Protein AF-A0A2S4VW27-F1 (afdb_monomer_lite)

Organism: NCBI:txid27350

Sequence (148 aa):
MKVAQSPEKYFDPNQFLIADSAYTNDQYVVPAYKGKDLLDDWNVDFNYHLAQSQVRIEHAIGILKGRFSSLRKMRSQIRGPKEMKAVVKWIITCIILHNLLADLKDQWNELYEDEIPEPPPDIIDESEIAGYDLRALLRPITLAHFED

InterPro domains:
  IPR027806 Harbinger transposase-derived nuclease domain [PF13359] (9-99)

Secondary structure (DSSP, 8-state):
-HHHH-GGGT--TT--EEE-TTSPPBTTEEEPP-GGGGGSHHHHHHHHHHHHHHHHHHHHHHHHHHH-GGGGGGGGG--SHHHHHHHHHHHHHHHHHHHHHHHTT-GGGGSS---PPPPPPP---GGG-TT--HHHHHHHHHHTT---

Radius of gyration: 19.92 Å; chains: 1; bounding box: 42×42×56 Å

Foldseek 3Di:
DVCVVCVVVVDDPPAADEADPVDDDDPRYHYQDDDPRVVDVVSVVVNVVVVVVVVVVVVVVVLLCVVPVVLVPLVVQPPDPVSVVVNVVVSVVSVVVVVVVVVVVDCSVVVDDPPPPPDPDPPPPPVVVVPDDPCVVCCCVPPVPDDD

Structure (mmCIF, N/CA/C/O backbone):
data_AF-A0A2S4VW27-F1
#
_entry.id   AF-A0A2S4VW27-F1
#
loop_
_atom_site.group_PDB
_atom_site.id
_atom_site.type_symbol
_atom_site.label_atom_id
_atom_site.label_alt_id
_atom_site.label_comp_id
_atom_site.label_asym_id
_atom_site.label_entity_id
_atom_site.label_seq_id
_atom_site.pdbx_PDB_ins_code
_atom_site.Cartn_x
_atom_site.Cartn_y
_atom_site.Cartn_z
_atom_site.occupancy
_atom_site.B_iso_or_equiv
_atom_site.auth_seq_id
_atom_site.auth_comp_id
_atom_site.auth_asym_id
_atom_site.auth_atom_id
_atom_site.pdbx_PDB_model_num
ATOM 1 N N . MET A 1 1 ? 13.271 -10.815 7.765 1.00 62.06 1 MET A N 1
ATOM 2 C CA . MET A 1 1 ? 11.796 -10.865 7.907 1.00 62.06 1 MET A CA 1
ATOM 3 C C . MET A 1 1 ? 11.351 -12.299 7.642 1.00 62.06 1 MET A C 1
ATOM 5 O O . MET A 1 1 ? 11.870 -12.875 6.699 1.00 62.06 1 MET A O 1
ATOM 9 N N . LYS A 1 2 ? 10.469 -12.902 8.460 1.00 75.69 2 LYS A N 1
ATOM 10 C CA . LYS A 1 2 ? 10.118 -14.340 8.339 1.00 75.69 2 LYS A CA 1
ATOM 11 C C . LYS A 1 2 ? 9.547 -14.716 6.964 1.00 75.69 2 LYS A C 1
ATOM 13 O O . LYS A 1 2 ? 9.830 -15.797 6.474 1.00 75.69 2 LYS A O 1
ATOM 18 N N . VAL A 1 3 ? 8.826 -13.789 6.334 1.00 83.88 3 VAL A N 1
ATOM 19 C CA . VAL A 1 3 ? 8.278 -13.946 4.978 1.00 83.88 3 VAL A CA 1
ATOM 20 C C . VAL A 1 3 ? 9.378 -14.200 3.942 1.00 83.88 3 VAL A C 1
ATOM 22 O O . VAL A 1 3 ? 9.247 -15.109 3.145 1.00 83.88 3 VAL A O 1
ATOM 25 N N . ALA A 1 4 ? 10.507 -13.490 4.012 1.00 82.75 4 ALA A N 1
ATOM 26 C CA . ALA A 1 4 ? 11.631 -13.691 3.091 1.00 82.75 4 ALA A CA 1
ATOM 27 C C . ALA A 1 4 ? 12.450 -14.969 3.372 1.00 82.75 4 ALA A C 1
ATOM 29 O O . ALA A 1 4 ? 13.285 -15.349 2.566 1.00 82.75 4 ALA A O 1
ATOM 30 N N . GLN A 1 5 ? 12.264 -15.605 4.536 1.00 86.81 5 GLN A N 1
ATOM 31 C CA . GLN A 1 5 ? 12.994 -16.819 4.930 1.00 86.81 5 GLN A CA 1
ATOM 32 C C . GLN A 1 5 ? 12.221 -18.105 4.620 1.00 86.81 5 GLN A C 1
ATOM 34 O O . GLN A 1 5 ? 12.820 -19.174 4.550 1.00 86.81 5 GLN A O 1
ATOM 39 N N . SER A 1 6 ? 10.893 -18.021 4.523 1.00 90.19 6 SER A N 1
ATOM 40 C CA . SER A 1 6 ? 10.006 -19.161 4.255 1.00 90.19 6 SER A CA 1
ATOM 41 C C . SER A 1 6 ? 8.756 -18.698 3.491 1.00 90.19 6 SER A C 1
ATOM 43 O O . SER A 1 6 ? 7.647 -18.798 4.031 1.00 90.19 6 SER A O 1
ATOM 45 N N . PRO A 1 7 ? 8.911 -18.091 2.301 1.00 89.12 7 PRO A N 1
ATOM 46 C CA . PRO A 1 7 ? 7.801 -17.509 1.544 1.00 89.12 7 PRO A CA 1
ATOM 47 C C . PRO A 1 7 ? 6.707 -18.525 1.184 1.00 89.12 7 PRO A C 1
ATOM 49 O O . PRO A 1 7 ? 5.531 -18.179 1.205 1.00 89.12 7 PRO A O 1
ATOM 52 N N . GLU A 1 8 ? 7.052 -19.798 1.004 1.00 90.56 8 GLU A N 1
ATOM 53 C CA . GLU A 1 8 ? 6.121 -20.900 0.723 1.00 90.56 8 GLU A CA 1
ATOM 54 C C . GLU A 1 8 ? 5.048 -21.119 1.808 1.00 90.56 8 GLU A C 1
ATOM 56 O O . GLU A 1 8 ? 4.052 -21.797 1.580 1.00 90.56 8 GLU A O 1
ATOM 61 N N . LYS A 1 9 ? 5.240 -20.556 3.008 1.00 93.44 9 LYS A N 1
ATOM 62 C CA . LYS A 1 9 ? 4.248 -20.592 4.098 1.00 93.44 9 LYS A CA 1
ATOM 63 C C . LYS A 1 9 ? 3.265 -19.423 4.067 1.00 93.44 9 LYS A C 1
ATOM 65 O O . LYS A 1 9 ? 2.335 -19.407 4.871 1.00 93.44 9 LYS A O 1
ATOM 70 N N . TYR A 1 10 ? 3.527 -18.420 3.234 1.00 91.00 10 TYR A N 1
ATOM 71 C CA . TYR A 1 10 ? 2.818 -17.140 3.223 1.00 91.00 10 TYR A CA 1
ATOM 72 C C . TYR A 1 10 ? 2.202 -16.792 1.867 1.00 91.00 10 TYR A C 1
ATOM 74 O O . TYR A 1 10 ? 1.341 -15.918 1.838 1.00 91.00 10 TYR A O 1
ATOM 82 N N . PHE A 1 11 ? 2.627 -17.450 0.787 1.00 92.62 11 PHE A N 1
ATOM 83 C CA . PHE A 1 11 ? 2.099 -17.262 -0.560 1.00 92.62 11 PHE A CA 1
ATOM 84 C C . PHE A 1 11 ? 1.478 -18.563 -1.069 1.00 92.62 11 PHE A C 1
ATOM 86 O O . PHE A 1 11 ? 2.119 -19.615 -1.042 1.00 92.62 11 PHE A O 1
ATOM 93 N N . ASP A 1 12 ? 0.242 -18.476 -1.553 1.00 93.69 12 ASP A N 1
ATOM 94 C CA . ASP A 1 12 ? -0.381 -19.539 -2.342 1.00 93.69 12 ASP A CA 1
ATOM 95 C C . ASP A 1 12 ? 0.225 -19.580 -3.761 1.00 93.69 12 ASP A C 1
ATOM 97 O O . ASP A 1 12 ? 0.891 -18.625 -4.183 1.00 93.69 12 ASP A O 1
ATOM 101 N N . PRO A 1 13 ? -0.014 -20.651 -4.548 1.00 91.81 13 PRO A N 1
ATOM 102 C CA . PRO A 1 13 ? 0.415 -20.694 -5.941 1.00 91.81 13 PRO A CA 1
ATOM 103 C C . PRO A 1 13 ? -0.024 -19.444 -6.719 1.00 91.81 13 PRO A C 1
ATOM 105 O O . PRO A 1 13 ? -1.182 -19.033 -6.647 1.00 91.81 13 PRO A O 1
ATOM 108 N N . ASN A 1 14 ? 0.907 -18.868 -7.485 1.00 89.19 14 ASN A N 1
ATOM 109 C CA . ASN A 1 14 ? 0.743 -17.638 -8.274 1.00 89.19 14 ASN A CA 1
ATOM 110 C C . ASN A 1 14 ? 0.526 -16.346 -7.463 1.00 89.19 14 ASN A C 1
ATOM 112 O O . ASN A 1 14 ? 0.123 -15.335 -8.040 1.00 89.19 14 ASN A O 1
ATOM 116 N N . GLN A 1 15 ? 0.804 -16.339 -6.156 1.00 94.00 15 GLN A N 1
ATOM 117 C CA . GLN A 1 15 ? 0.864 -15.100 -5.381 1.00 94.00 15 GLN A CA 1
ATOM 118 C C . GLN A 1 15 ? 2.293 -14.557 -5.310 1.00 94.00 15 GLN A C 1
ATOM 120 O O . GLN A 1 15 ? 3.248 -15.285 -5.048 1.00 94.00 15 GLN A O 1
ATOM 125 N N . PHE A 1 16 ? 2.419 -13.247 -5.496 1.00 93.62 16 PHE A N 1
ATOM 126 C CA . PHE A 1 16 ? 3.677 -12.515 -5.428 1.00 93.62 16 PHE A CA 1
ATOM 127 C C . PHE A 1 16 ? 3.431 -11.094 -4.912 1.00 93.62 16 PHE A C 1
ATOM 129 O O . PHE A 1 16 ? 2.308 -10.585 -4.926 1.00 93.62 16 PHE A O 1
ATOM 136 N N . LEU A 1 17 ? 4.492 -10.451 -4.438 1.00 93.19 17 LEU A N 1
ATOM 137 C CA . LEU A 1 17 ? 4.501 -9.039 -4.083 1.00 93.19 17 LEU A CA 1
ATOM 138 C C . LEU A 1 17 ? 5.005 -8.220 -5.257 1.00 93.19 17 LEU A C 1
ATOM 140 O O . LEU A 1 17 ? 5.998 -8.581 -5.878 1.00 93.19 17 LEU A O 1
ATOM 144 N N . ILE A 1 18 ? 4.376 -7.076 -5.494 1.00 93.69 18 ILE A N 1
ATOM 145 C CA . ILE A 1 18 ? 4.954 -6.041 -6.344 1.00 93.69 18 ILE A CA 1
ATOM 146 C C . ILE A 1 18 ? 5.748 -5.097 -5.445 1.00 93.69 18 ILE A C 1
ATOM 148 O O . ILE A 1 18 ? 5.258 -4.684 -4.389 1.00 93.69 18 ILE A O 1
ATOM 152 N N . ALA A 1 19 ? 6.989 -4.810 -5.821 1.00 90.31 19 ALA A N 1
ATOM 153 C CA . ALA A 1 19 ? 7.935 -4.108 -4.966 1.00 90.31 19 ALA A CA 1
ATOM 154 C C . ALA A 1 19 ? 8.667 -2.978 -5.693 1.00 90.31 19 ALA A C 1
ATOM 156 O O . ALA A 1 19 ? 8.650 -2.859 -6.915 1.00 90.31 19 ALA A O 1
ATOM 157 N N . ASP A 1 20 ? 9.342 -2.147 -4.905 1.00 88.88 20 ASP A N 1
ATOM 158 C CA . ASP A 1 20 ? 10.242 -1.130 -5.434 1.00 88.88 20 ASP A CA 1
ATOM 159 C C . ASP A 1 20 ? 11.431 -1.765 -6.178 1.00 88.88 20 ASP A C 1
ATOM 161 O O . ASP A 1 20 ? 11.859 -2.882 -5.873 1.00 88.88 20 ASP A O 1
ATOM 165 N N . SER A 1 21 ? 12.010 -1.016 -7.112 1.00 88.06 21 SER A N 1
ATOM 166 C CA . SER A 1 21 ? 13.220 -1.386 -7.851 1.00 88.06 21 SER A CA 1
ATOM 167 C C . SER A 1 21 ? 14.441 -1.707 -6.963 1.00 88.06 21 SER A C 1
ATOM 169 O O . SER A 1 21 ? 15.411 -2.318 -7.427 1.00 88.06 21 SER A O 1
ATOM 171 N N . ALA A 1 22 ? 14.438 -1.286 -5.693 1.00 87.31 22 ALA A N 1
ATOM 172 C CA . ALA A 1 22 ? 15.466 -1.610 -4.705 1.00 87.31 22 ALA A CA 1
ATOM 173 C C . ALA A 1 22 ? 15.434 -3.079 -4.239 1.00 87.31 22 ALA A C 1
ATOM 175 O O . ALA A 1 22 ? 16.426 -3.560 -3.685 1.00 87.31 22 ALA A O 1
ATOM 176 N N . TYR A 1 23 ? 14.324 -3.790 -4.448 1.00 88.50 23 TYR A N 1
ATOM 177 C CA . TYR A 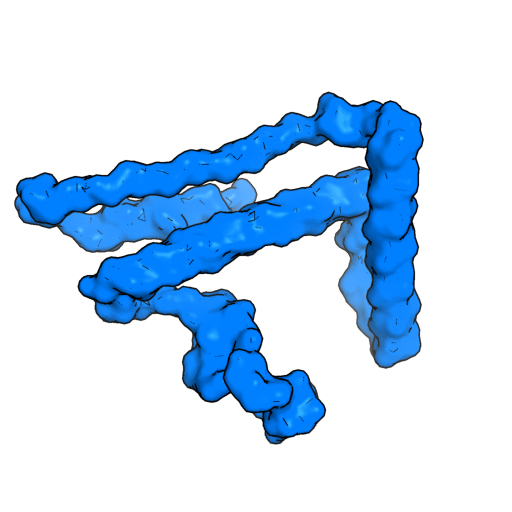1 23 ? 14.188 -5.196 -4.072 1.00 88.50 23 TYR A CA 1
ATOM 178 C C . TYR A 1 23 ? 14.695 -6.129 -5.176 1.00 88.50 23 TYR A C 1
ATOM 180 O O . TYR A 1 23 ? 14.652 -5.818 -6.365 1.00 88.50 23 TYR A O 1
ATOM 188 N N . THR A 1 24 ? 15.191 -7.296 -4.769 1.00 87.88 24 THR A N 1
ATOM 189 C CA . THR A 1 24 ? 15.634 -8.340 -5.698 1.00 87.88 24 THR A CA 1
ATOM 190 C C . THR A 1 24 ? 14.428 -9.071 -6.282 1.00 87.88 24 THR A C 1
ATOM 192 O O . THR A 1 24 ? 13.509 -9.420 -5.543 1.00 87.88 24 THR A O 1
ATOM 195 N N . ASN A 1 25 ? 14.464 -9.330 -7.589 1.00 90.56 25 ASN A N 1
ATOM 196 C CA . ASN A 1 25 ? 13.476 -10.159 -8.274 1.00 90.56 25 ASN A CA 1
ATOM 197 C C . ASN A 1 25 ? 13.603 -11.634 -7.849 1.00 90.56 25 ASN A C 1
ATOM 199 O O . ASN A 1 25 ? 14.713 -12.171 -7.829 1.00 90.56 25 ASN A O 1
ATOM 203 N N . ASP A 1 26 ? 12.481 -12.268 -7.517 1.00 89.56 26 ASP A N 1
ATOM 204 C CA . ASP A 1 26 ? 12.362 -13.697 -7.203 1.00 89.56 26 ASP A CA 1
ATOM 205 C C . ASP A 1 26 ? 10.914 -14.166 -7.461 1.00 89.56 26 ASP A C 1
ATOM 207 O O . ASP A 1 26 ? 10.013 -13.363 -7.683 1.00 89.56 26 ASP A O 1
ATOM 211 N N . GLN A 1 27 ? 10.653 -15.469 -7.368 1.00 90.44 27 GLN A N 1
ATOM 212 C CA . GLN A 1 27 ? 9.347 -16.097 -7.605 1.00 90.44 27 GLN A CA 1
ATOM 213 C C . GLN A 1 27 ? 8.180 -15.492 -6.788 1.00 90.44 27 GLN A C 1
ATOM 215 O O . GLN A 1 27 ? 7.025 -15.655 -7.169 1.00 90.44 27 GLN A O 1
ATOM 220 N N . TYR A 1 28 ? 8.469 -14.807 -5.674 1.00 92.88 28 TYR A N 1
ATOM 221 C CA . TYR A 1 28 ? 7.473 -14.172 -4.800 1.00 92.88 28 TYR A CA 1
ATOM 222 C C . TYR A 1 28 ? 7.545 -12.640 -4.794 1.00 92.88 28 TYR A C 1
ATOM 224 O O . TYR A 1 28 ? 6.775 -12.010 -4.068 1.00 92.88 28 TYR A O 1
ATOM 232 N N . VAL A 1 29 ? 8.474 -12.023 -5.534 1.00 93.62 29 VAL A N 1
ATOM 233 C CA . VAL A 1 29 ? 8.675 -10.566 -5.546 1.00 93.62 29 VAL A CA 1
ATOM 234 C C . VAL A 1 29 ? 9.010 -10.093 -6.955 1.00 93.62 29 VAL A C 1
ATOM 236 O O . VAL A 1 29 ? 10.077 -10.398 -7.476 1.00 93.62 29 VAL A O 1
ATOM 239 N N . VAL A 1 30 ? 8.129 -9.274 -7.521 1.00 94.12 30 VAL A N 1
ATOM 240 C CA . VAL A 1 30 ? 8.287 -8.609 -8.816 1.00 94.12 30 VAL A CA 1
ATOM 241 C C . VAL A 1 30 ? 8.605 -7.129 -8.566 1.00 94.12 30 VAL A C 1
ATOM 243 O O . VAL A 1 30 ? 7.706 -6.365 -8.200 1.00 94.12 30 VAL A O 1
ATOM 246 N N . PRO A 1 31 ? 9.874 -6.701 -8.674 1.00 93.25 31 PRO A N 1
ATOM 247 C CA . PRO A 1 31 ? 10.249 -5.306 -8.484 1.00 93.25 31 PRO A CA 1
ATOM 248 C C . PRO A 1 31 ? 9.959 -4.469 -9.737 1.00 93.25 31 PRO A C 1
ATOM 250 O O . PRO A 1 31 ? 9.869 -5.003 -10.841 1.00 93.25 31 PRO A O 1
ATOM 253 N N . ALA A 1 32 ? 9.896 -3.147 -9.577 1.00 93.19 32 ALA A N 1
ATOM 254 C CA . ALA A 1 32 ? 9.941 -2.217 -10.706 1.00 93.19 32 ALA A CA 1
ATOM 255 C C . ALA A 1 32 ? 11.207 -2.438 -11.561 1.00 93.19 32 ALA A C 1
ATOM 257 O O . ALA A 1 32 ? 12.317 -2.584 -11.029 1.00 93.19 32 ALA A O 1
ATOM 258 N N . TYR A 1 33 ? 11.044 -2.415 -12.884 1.00 90.25 33 TYR A N 1
ATOM 259 C CA . TYR A 1 33 ? 12.135 -2.591 -13.843 1.00 90.25 33 TYR A CA 1
ATOM 260 C C . TYR A 1 33 ? 13.062 -1.372 -13.870 1.00 90.25 33 TYR A C 1
ATOM 262 O O . TYR A 1 33 ? 12.633 -0.240 -13.638 1.00 90.25 33 TYR A O 1
ATOM 270 N N . LYS A 1 34 ? 14.351 -1.585 -14.158 1.00 88.56 34 LYS A N 1
ATOM 271 C CA . LYS A 1 34 ? 15.356 -0.513 -14.233 1.00 88.56 34 LYS A CA 1
ATOM 272 C C . LYS A 1 34 ? 16.486 -0.853 -15.200 1.00 88.56 34 LYS A C 1
ATOM 274 O O . LYS A 1 34 ? 16.752 -2.011 -15.502 1.00 88.56 34 LYS A O 1
ATOM 279 N N . GLY A 1 35 ? 17.234 0.161 -15.627 1.00 89.62 35 GLY A N 1
ATOM 280 C CA . GLY A 1 35 ? 18.421 -0.037 -16.458 1.00 89.62 35 GLY A CA 1
ATOM 281 C C . GLY A 1 35 ? 18.071 -0.589 -17.839 1.00 89.62 35 GLY A C 1
ATOM 282 O O . GLY A 1 35 ? 17.237 -0.018 -18.531 1.00 89.62 35 GLY A O 1
ATOM 283 N N . LYS A 1 36 ? 18.730 -1.680 -18.250 1.00 86.56 36 LYS A N 1
ATOM 284 C CA . LYS A 1 36 ? 18.548 -2.269 -19.589 1.00 86.56 36 LYS A CA 1
ATOM 285 C C . LYS A 1 36 ? 17.166 -2.894 -19.793 1.00 86.56 36 LYS A C 1
ATOM 287 O O . LYS A 1 36 ? 16.754 -3.034 -20.935 1.00 86.56 36 LYS A O 1
ATOM 292 N N . ASP A 1 37 ? 16.462 -3.226 -18.713 1.00 83.50 37 ASP A N 1
ATOM 293 C CA . ASP A 1 37 ? 15.125 -3.823 -18.789 1.00 83.50 37 ASP A CA 1
ATOM 294 C C . ASP A 1 37 ? 14.074 -2.820 -19.293 1.00 83.50 37 ASP A C 1
ATOM 296 O O . ASP A 1 37 ? 13.034 -3.224 -19.791 1.00 83.50 37 ASP A O 1
ATOM 300 N N . LEU A 1 38 ? 14.363 -1.515 -19.231 1.00 85.62 38 LEU A N 1
ATOM 301 C CA . LEU A 1 38 ? 13.497 -0.453 -19.762 1.00 85.62 38 LEU A CA 1
ATOM 302 C C . LEU A 1 38 ? 13.570 -0.309 -21.292 1.00 85.62 38 LEU A C 1
ATOM 304 O O . LEU A 1 38 ? 12.962 0.601 -21.838 1.00 85.62 38 LEU A O 1
ATOM 308 N N . LEU A 1 39 ? 14.343 -1.161 -21.975 1.00 83.44 39 LEU A N 1
ATOM 309 C CA . LEU A 1 39 ? 14.344 -1.251 -23.440 1.00 83.44 39 LEU A CA 1
ATOM 310 C C . LEU A 1 39 ? 13.159 -2.067 -23.980 1.00 83.44 39 LEU A C 1
ATOM 312 O O . LEU A 1 39 ? 12.978 -2.130 -25.189 1.00 83.44 39 LEU A O 1
ATOM 316 N N . ASP A 1 40 ? 12.413 -2.737 -23.101 1.00 87.00 40 ASP A N 1
ATOM 317 C CA . ASP A 1 40 ? 11.194 -3.467 -23.436 1.00 87.00 40 ASP A CA 1
ATOM 318 C C . ASP A 1 40 ? 9.977 -2.616 -23.055 1.00 87.00 40 ASP A C 1
ATOM 320 O O . ASP A 1 40 ? 9.804 -2.261 -21.883 1.00 87.00 40 ASP A O 1
ATOM 324 N N . ASP A 1 41 ? 9.129 -2.314 -24.035 1.00 85.81 41 ASP A N 1
ATOM 325 C CA . ASP A 1 41 ? 7.930 -1.492 -23.860 1.00 85.81 41 ASP A CA 1
ATOM 326 C C . ASP A 1 41 ? 6.975 -2.065 -22.806 1.00 85.81 41 ASP A C 1
ATOM 328 O O . ASP A 1 41 ? 6.353 -1.311 -22.055 1.00 85.81 41 ASP A O 1
ATOM 332 N N . TRP A 1 42 ? 6.908 -3.395 -22.665 1.00 91.75 42 TRP A N 1
ATOM 333 C CA . TRP A 1 42 ? 6.070 -4.036 -21.646 1.00 91.75 42 TRP A CA 1
ATOM 334 C C . TRP A 1 42 ? 6.534 -3.712 -20.225 1.00 91.75 42 TRP A C 1
ATOM 336 O O . TRP A 1 42 ? 5.715 -3.573 -19.315 1.00 91.75 42 TRP A O 1
ATOM 346 N N . ASN A 1 43 ? 7.843 -3.558 -20.022 1.00 87.62 43 ASN A N 1
ATOM 347 C CA . ASN A 1 43 ? 8.404 -3.207 -18.720 1.00 87.62 43 ASN A CA 1
ATOM 348 C C . ASN A 1 43 ? 8.158 -1.730 -18.387 1.00 87.62 43 ASN A C 1
ATOM 350 O O . ASN A 1 43 ? 7.975 -1.381 -17.216 1.00 87.62 43 ASN A O 1
ATOM 354 N N . VAL A 1 44 ? 8.130 -0.869 -19.409 1.00 84.75 44 VAL A N 1
ATOM 355 C CA . VAL A 1 44 ? 7.763 0.546 -19.266 1.00 84.75 44 VAL A CA 1
ATOM 356 C C . VAL A 1 44 ? 6.285 0.675 -18.897 1.00 84.75 44 VAL A C 1
ATOM 358 O O . VAL A 1 44 ? 5.971 1.343 -17.911 1.00 84.75 44 VAL A O 1
ATOM 361 N N . ASP A 1 45 ? 5.396 -0.021 -19.610 1.00 89.25 45 ASP A N 1
ATOM 362 C CA . ASP A 1 45 ? 3.953 -0.038 -19.332 1.00 89.25 45 ASP A CA 1
ATOM 363 C C . ASP A 1 45 ? 3.641 -0.598 -17.932 1.00 89.25 45 ASP A C 1
ATOM 365 O O . ASP A 1 45 ? 2.885 -0.008 -17.152 1.00 89.25 45 ASP A O 1
ATOM 369 N N . PHE A 1 46 ? 4.323 -1.681 -17.540 1.00 90.56 46 PHE A N 1
ATOM 370 C CA . PHE A 1 46 ? 4.231 -2.221 -16.184 1.00 90.56 46 PHE A CA 1
ATOM 371 C C . PHE A 1 46 ? 4.624 -1.185 -15.121 1.00 90.56 46 PHE A C 1
ATOM 373 O O . PHE A 1 46 ? 3.881 -0.963 -14.159 1.00 90.56 46 PHE A O 1
ATOM 380 N N . ASN A 1 47 ? 5.782 -0.537 -15.285 1.00 90.56 47 ASN A N 1
ATOM 381 C CA . ASN A 1 47 ? 6.257 0.474 -14.342 1.00 90.56 47 ASN A CA 1
ATOM 382 C C . ASN A 1 47 ? 5.312 1.680 -14.272 1.00 90.56 47 ASN A C 1
ATOM 384 O O . ASN A 1 47 ? 5.096 2.218 -13.185 1.00 90.56 47 ASN A O 1
ATOM 388 N N . TYR A 1 48 ? 4.723 2.079 -15.400 1.00 86.12 48 TYR A N 1
ATOM 389 C CA . TYR A 1 48 ? 3.735 3.150 -15.452 1.00 86.12 48 TYR A CA 1
ATOM 390 C C . TYR A 1 48 ? 2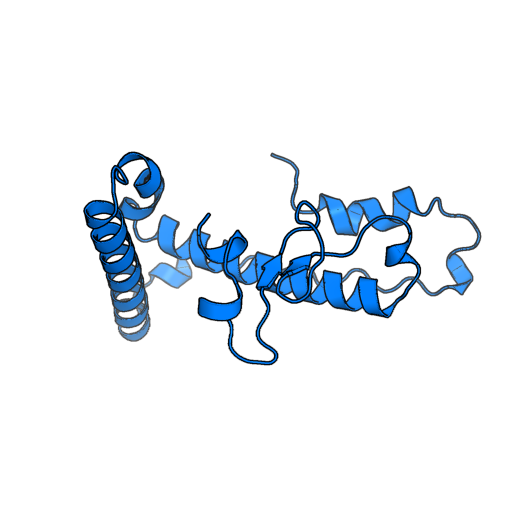.501 2.823 -14.593 1.00 86.12 48 TYR A C 1
ATOM 392 O O . TYR A 1 48 ? 2.103 3.613 -13.730 1.00 86.12 48 TYR A O 1
ATOM 400 N N . HIS A 1 49 ? 1.937 1.623 -14.743 1.00 88.25 49 HIS A N 1
ATOM 401 C CA . HIS A 1 49 ? 0.808 1.178 -13.924 1.00 88.25 49 HIS A CA 1
ATOM 402 C C . HIS A 1 49 ? 1.161 1.002 -12.440 1.00 88.25 49 HIS A C 1
ATOM 404 O O . HIS A 1 49 ? 0.335 1.293 -11.561 1.00 88.25 49 HIS A O 1
ATOM 410 N N . LEU A 1 50 ? 2.386 0.562 -12.145 1.00 87.94 50 LEU A N 1
ATOM 411 C CA . LEU A 1 50 ? 2.891 0.476 -10.779 1.00 87.94 50 LEU A CA 1
ATOM 412 C C . LEU A 1 50 ? 2.988 1.866 -10.132 1.00 87.94 50 LEU A C 1
ATOM 414 O O . LEU A 1 50 ? 2.464 2.053 -9.033 1.00 87.94 50 LEU A O 1
ATOM 418 N N . ALA A 1 51 ? 3.569 2.846 -10.827 1.00 85.62 51 ALA A N 1
ATOM 419 C CA . ALA A 1 51 ? 3.675 4.223 -10.347 1.00 85.62 51 ALA A CA 1
ATOM 420 C C . ALA A 1 51 ? 2.289 4.847 -10.108 1.00 85.62 51 ALA A C 1
ATOM 422 O O . ALA A 1 51 ? 2.018 5.364 -9.025 1.00 85.62 51 ALA A O 1
ATOM 423 N N . GLN A 1 52 ? 1.357 4.696 -11.056 1.00 83.81 52 GLN A N 1
ATOM 424 C CA . GLN A 1 52 ? -0.035 5.144 -10.898 1.00 83.81 52 GLN A CA 1
ATOM 425 C C . GLN A 1 52 ? -0.714 4.536 -9.659 1.00 83.81 52 GLN A C 1
ATOM 427 O O . GLN A 1 52 ? -1.449 5.212 -8.935 1.00 83.81 52 GLN A O 1
ATOM 432 N N . SER A 1 53 ? -0.460 3.255 -9.386 1.00 85.38 53 SER A N 1
ATOM 433 C CA . SER A 1 53 ? -0.987 2.585 -8.193 1.00 85.38 53 SER A CA 1
ATOM 434 C C . SER A 1 53 ? -0.371 3.140 -6.906 1.00 85.38 53 SER A C 1
ATOM 436 O O . SER A 1 53 ? -1.091 3.347 -5.928 1.00 85.38 53 SER A O 1
ATOM 438 N N . GLN A 1 54 ? 0.937 3.413 -6.903 1.00 86.25 54 GLN A N 1
ATOM 439 C CA . GLN A 1 54 ? 1.638 4.007 -5.763 1.00 86.25 54 GLN A CA 1
ATOM 440 C C . GLN A 1 54 ? 1.104 5.402 -5.434 1.00 86.25 54 GLN A C 1
ATOM 442 O O . GLN A 1 54 ? 0.744 5.628 -4.281 1.00 86.25 54 GLN A O 1
ATOM 447 N N . VAL A 1 55 ? 0.930 6.274 -6.433 1.00 84.69 55 VAL A N 1
ATOM 448 C CA . VAL A 1 55 ? 0.366 7.625 -6.245 1.00 84.69 55 VAL A CA 1
ATOM 449 C C . VAL A 1 55 ? -0.995 7.557 -5.548 1.00 84.69 55 VAL A C 1
ATOM 451 O O . VAL A 1 55 ? -1.225 8.232 -4.548 1.00 84.69 55 VAL A O 1
ATOM 454 N N . ARG A 1 56 ? -1.890 6.666 -5.996 1.00 84.25 56 ARG A N 1
ATOM 455 C CA . ARG A 1 56 ? -3.212 6.485 -5.365 1.00 84.25 56 ARG A CA 1
ATOM 456 C C . ARG A 1 56 ? -3.113 5.999 -3.918 1.00 84.25 56 ARG A C 1
ATOM 458 O O . ARG A 1 56 ? -3.873 6.457 -3.063 1.00 84.25 56 ARG A O 1
ATOM 465 N N . ILE A 1 57 ? -2.200 5.068 -3.635 1.00 84.50 57 ILE A N 1
ATOM 466 C CA . ILE A 1 57 ? -1.973 4.546 -2.280 1.00 84.50 57 ILE A CA 1
ATOM 467 C C . ILE A 1 57 ? -1.433 5.651 -1.366 1.00 84.50 57 ILE A C 1
ATOM 469 O O . ILE A 1 57 ? -1.924 5.820 -0.246 1.00 84.50 57 ILE A O 1
ATOM 473 N N . GLU A 1 58 ? -0.438 6.402 -1.826 1.00 86.50 58 GLU A N 1
ATOM 474 C CA . GLU A 1 58 ? 0.175 7.491 -1.069 1.00 86.50 58 GLU A CA 1
ATOM 475 C C . GLU A 1 58 ? -0.815 8.618 -0.809 1.00 86.50 58 GLU A C 1
ATOM 477 O O . GLU A 1 58 ? -0.935 9.057 0.339 1.00 86.50 58 GLU A O 1
ATOM 482 N N . HIS A 1 59 ? -1.602 8.990 -1.819 1.00 82.75 59 HIS A N 1
ATOM 483 C CA . HIS A 1 59 ? -2.664 9.978 -1.688 1.00 82.75 59 HIS A CA 1
ATOM 484 C C . HIS A 1 59 ? -3.706 9.546 -0.644 1.00 82.75 59 HIS A C 1
ATOM 486 O O . HIS A 1 59 ? -3.980 10.284 0.306 1.00 82.75 59 HIS A O 1
ATOM 492 N N . ALA A 1 60 ? -4.202 8.305 -0.716 1.00 85.81 60 ALA A N 1
ATOM 493 C CA . ALA A 1 60 ? -5.146 7.771 0.268 1.00 85.81 60 ALA A CA 1
ATOM 494 C C . ALA A 1 60 ? -4.570 7.772 1.700 1.00 85.81 60 ALA A C 1
ATOM 496 O O . ALA A 1 60 ? -5.254 8.130 2.666 1.00 85.81 60 ALA A O 1
ATOM 497 N N . ILE A 1 61 ? -3.291 7.411 1.857 1.00 86.25 61 ILE A N 1
ATOM 498 C CA . ILE A 1 61 ? -2.589 7.476 3.146 1.00 86.25 61 ILE A CA 1
ATOM 499 C C . ILE A 1 61 ? -2.438 8.931 3.620 1.00 86.25 61 ILE A C 1
ATOM 501 O O . ILE A 1 61 ? -2.565 9.193 4.823 1.00 86.25 61 ILE A O 1
ATOM 505 N N . GLY A 1 62 ? -2.162 9.862 2.706 1.00 86.88 62 GLY A N 1
ATOM 506 C CA . GLY A 1 62 ? -2.069 11.299 2.948 1.00 86.88 62 GLY A CA 1
ATOM 507 C C . GLY A 1 62 ? -3.371 11.860 3.507 1.00 86.88 62 GLY A C 1
ATOM 508 O O . GLY A 1 62 ? -3.366 12.400 4.617 1.00 86.88 62 GLY A O 1
ATOM 509 N N . ILE A 1 63 ? -4.492 11.612 2.823 1.00 86.44 63 ILE A N 1
ATOM 510 C CA . ILE A 1 63 ? -5.843 11.990 3.267 1.00 86.44 63 ILE A CA 1
ATOM 511 C C . ILE A 1 63 ? -6.118 11.435 4.667 1.00 86.44 63 ILE A C 1
ATOM 513 O O . ILE A 1 63 ? -6.524 12.170 5.574 1.00 86.44 63 ILE A O 1
ATOM 517 N N . LEU A 1 64 ? -5.854 10.143 4.887 1.00 89.19 64 LEU A N 1
ATOM 518 C CA . LEU A 1 64 ? -6.146 9.502 6.167 1.00 89.19 64 LEU A CA 1
ATOM 519 C C . LEU A 1 64 ? -5.307 10.095 7.315 1.00 89.19 64 LEU A C 1
ATOM 521 O O . LEU A 1 64 ? -5.831 10.320 8.408 1.00 89.19 64 LEU A O 1
ATOM 525 N N . LYS A 1 65 ? -4.022 10.399 7.079 1.00 88.31 65 LYS A N 1
ATOM 526 C CA . LYS A 1 65 ? -3.135 11.074 8.050 1.00 88.31 65 LYS A CA 1
ATOM 527 C C . LYS A 1 65 ? -3.448 12.560 8.231 1.00 88.31 65 LYS A C 1
ATOM 529 O O . LYS A 1 65 ? -3.133 13.112 9.289 1.00 88.31 65 LYS A O 1
ATOM 534 N N . GLY A 1 66 ? -3.989 13.220 7.208 1.00 87.75 66 GLY A N 1
ATOM 535 C CA . GLY A 1 66 ? -4.522 14.579 7.281 1.00 87.75 66 GLY A CA 1
ATOM 536 C C . GLY A 1 66 ? -5.712 14.631 8.229 1.00 87.75 66 GLY A C 1
ATOM 537 O O . GLY A 1 66 ? -5.725 15.429 9.164 1.00 87.75 66 GLY A O 1
ATOM 538 N N . ARG A 1 67 ? -6.638 13.687 8.050 1.00 90.00 67 ARG A N 1
ATOM 539 C CA . ARG A 1 67 ? -7.868 13.567 8.836 1.00 90.00 67 ARG A CA 1
ATOM 540 C C . ARG A 1 67 ? -7.625 13.137 10.269 1.00 90.00 67 ARG A C 1
ATOM 542 O O . ARG A 1 67 ? -8.137 13.737 11.211 1.00 90.00 67 ARG A O 1
ATOM 549 N N . PHE A 1 68 ? -6.808 12.107 10.451 1.00 91.06 68 PHE A N 1
ATOM 550 C CA . PHE A 1 68 ? -6.515 11.541 11.758 1.00 91.06 68 PHE A CA 1
ATOM 551 C C . PHE A 1 68 ? -5.052 11.778 12.109 1.00 91.06 68 PHE A C 1
ATOM 553 O O . PHE A 1 68 ? -4.179 10.941 11.872 1.00 91.06 68 PHE A O 1
ATOM 560 N N . SER A 1 69 ? -4.790 12.914 12.763 1.00 87.88 69 SER A N 1
ATOM 561 C CA . SER A 1 69 ? -3.451 13.284 13.252 1.00 87.88 69 SER A CA 1
ATOM 562 C C . SER A 1 69 ? -2.797 12.205 14.132 1.00 87.88 69 SER A C 1
ATOM 564 O O . SER A 1 69 ? -1.568 12.129 14.204 1.00 87.88 69 SER A O 1
ATOM 566 N N . SER A 1 70 ? -3.595 11.322 14.749 1.00 89.38 70 SER A N 1
ATOM 567 C CA . SER A 1 70 ? -3.122 10.150 15.500 1.00 89.38 70 SER A CA 1
ATOM 568 C C . SER A 1 70 ? -2.251 9.197 14.663 1.00 89.38 70 SER A C 1
ATOM 570 O O . SER A 1 70 ? -1.391 8.514 15.218 1.00 89.38 70 SER A O 1
ATOM 572 N N . LEU A 1 71 ? -2.393 9.193 13.332 1.00 88.50 71 LEU A N 1
ATOM 573 C CA . LEU A 1 71 ? -1.628 8.334 12.423 1.00 88.50 71 LEU A CA 1
ATOM 574 C C . LEU A 1 71 ? -0.217 8.863 12.103 1.00 88.50 71 LEU A C 1
ATOM 576 O O . LEU A 1 71 ? 0.644 8.091 11.675 1.00 88.50 71 LEU A O 1
ATOM 580 N N . ARG A 1 72 ? 0.071 10.154 12.333 1.00 81.94 72 ARG A N 1
ATOM 581 C CA . ARG A 1 72 ? 1.331 10.801 11.900 1.00 81.94 72 ARG A CA 1
ATOM 582 C C . ARG A 1 72 ? 2.584 10.329 12.658 1.00 81.94 72 ARG A C 1
ATOM 584 O O . ARG A 1 72 ? 3.690 10.517 12.163 1.00 81.94 72 ARG A O 1
ATOM 591 N N . LYS A 1 73 ? 2.449 9.700 13.835 1.00 79.94 73 LYS A N 1
ATOM 592 C CA . LYS A 1 73 ? 3.589 9.285 14.690 1.00 79.94 73 LYS A CA 1
ATOM 593 C C . LYS A 1 73 ? 3.509 7.843 15.208 1.00 79.94 73 LYS A C 1
ATOM 595 O O . LYS A 1 73 ? 4.158 7.505 16.190 1.00 79.94 73 LYS A O 1
ATOM 600 N N . MET A 1 74 ? 2.764 6.960 14.542 1.00 76.94 74 MET A N 1
ATOM 601 C CA . MET A 1 74 ? 2.565 5.585 15.035 1.00 76.94 74 MET A CA 1
ATOM 602 C C . MET A 1 74 ? 3.849 4.745 15.099 1.00 76.94 74 MET A C 1
ATOM 604 O O . MET A 1 74 ? 3.958 3.866 15.951 1.00 76.94 74 MET A O 1
ATOM 608 N N . ARG A 1 75 ? 4.848 5.016 14.242 1.00 71.44 75 ARG A N 1
ATOM 609 C CA . ARG A 1 75 ? 6.099 4.231 14.197 1.00 71.44 75 ARG A CA 1
ATOM 610 C C . ARG A 1 75 ? 6.848 4.218 15.539 1.00 71.44 75 ARG A C 1
ATOM 612 O O . ARG A 1 75 ? 7.429 3.196 15.877 1.00 71.44 75 ARG A O 1
ATOM 619 N N . SER A 1 76 ? 6.790 5.291 16.335 1.00 72.81 76 SER A N 1
ATOM 620 C CA . SER A 1 76 ? 7.462 5.349 17.647 1.00 72.81 76 SER A CA 1
ATOM 621 C C . SER A 1 76 ? 6.757 4.543 18.748 1.00 72.81 76 SER A C 1
ATOM 623 O O . SER A 1 76 ? 7.326 4.332 19.821 1.00 72.81 76 SER A O 1
ATOM 625 N N . GLN A 1 77 ? 5.529 4.078 18.497 1.00 73.88 77 GLN A N 1
ATOM 626 C CA . GLN A 1 77 ? 4.708 3.343 19.461 1.00 73.88 77 GLN A CA 1
ATOM 627 C C . GLN A 1 77 ? 4.844 1.818 19.326 1.00 73.88 77 GLN A C 1
ATOM 629 O O . GLN A 1 77 ? 4.415 1.081 20.213 1.00 73.88 77 GLN A O 1
ATOM 634 N N . ILE A 1 78 ? 5.463 1.325 18.249 1.00 85.31 78 ILE A N 1
ATOM 635 C CA . ILE A 1 78 ? 5.598 -0.109 17.976 1.00 85.31 78 ILE A CA 1
ATOM 636 C C . ILE A 1 78 ? 6.865 -0.635 18.653 1.00 85.31 78 ILE A C 1
ATOM 638 O O . ILE A 1 78 ? 7.970 -0.479 18.141 1.00 85.31 78 ILE A O 1
ATOM 642 N N . ARG A 1 79 ? 6.700 -1.273 19.815 1.00 88.31 79 ARG A N 1
ATOM 643 C CA . ARG A 1 79 ? 7.803 -1.901 20.573 1.00 88.31 79 ARG A CA 1
ATOM 644 C C . ARG A 1 79 ? 7.806 -3.425 20.496 1.00 88.31 79 ARG A C 1
ATOM 646 O O . ARG A 1 79 ? 8.783 -4.060 20.879 1.00 88.31 79 ARG A O 1
ATOM 653 N N . GLY A 1 80 ? 6.732 -4.012 19.982 1.00 89.12 80 GLY A N 1
ATOM 654 C CA . GLY A 1 80 ? 6.581 -5.450 19.890 1.00 89.12 80 GLY A CA 1
ATOM 655 C C . GLY A 1 80 ? 5.306 -5.879 19.163 1.00 89.12 80 GLY A C 1
ATOM 656 O O . GLY A 1 80 ? 4.553 -5.053 18.634 1.00 89.12 80 GLY A O 1
ATOM 657 N N . PRO A 1 81 ? 5.043 -7.197 19.113 1.00 88.38 81 PRO A N 1
ATOM 658 C CA . PRO A 1 81 ? 3.902 -7.755 18.388 1.00 88.38 81 PRO A CA 1
ATOM 659 C C . PRO A 1 81 ? 2.538 -7.305 18.927 1.00 88.38 81 PRO A C 1
ATOM 661 O O . PRO A 1 81 ? 1.566 -7.252 18.174 1.00 88.38 81 PRO A O 1
ATOM 664 N N . LYS A 1 82 ? 2.441 -7.001 20.227 1.00 91.00 82 LYS A N 1
ATOM 665 C CA . LYS A 1 82 ? 1.191 -6.552 20.855 1.00 91.00 82 LYS A CA 1
ATOM 666 C C . LYS A 1 82 ? 0.836 -5.139 20.398 1.00 91.00 82 LYS A C 1
ATOM 668 O O . LYS A 1 82 ? -0.297 -4.897 19.990 1.00 91.00 82 LYS A O 1
ATOM 673 N N . GLU A 1 83 ? 1.815 -4.244 20.416 1.00 90.19 83 GLU A N 1
ATOM 674 C CA . GLU A 1 83 ? 1.694 -2.866 19.948 1.00 90.19 83 GLU A CA 1
ATOM 675 C C . GLU A 1 83 ? 1.409 -2.843 18.446 1.00 90.19 83 GLU A C 1
ATOM 677 O O . GLU A 1 83 ? 0.516 -2.123 18.016 1.00 90.19 83 GLU A O 1
ATOM 682 N N . MET A 1 84 ? 2.068 -3.704 17.660 1.00 90.19 84 MET A N 1
ATOM 683 C CA . MET A 1 84 ? 1.775 -3.850 16.230 1.00 90.19 84 MET A CA 1
ATOM 684 C C . MET A 1 84 ? 0.298 -4.192 15.984 1.00 90.19 84 MET A C 1
ATOM 686 O O . MET A 1 84 ? -0.364 -3.540 15.181 1.00 90.19 84 MET A O 1
ATOM 690 N N . LYS A 1 85 ? -0.257 -5.171 16.714 1.00 91.56 85 LYS A N 1
ATOM 691 C CA . LYS A 1 85 ? -1.686 -5.516 16.606 1.00 91.56 85 LYS A CA 1
ATOM 692 C C . LYS A 1 85 ? -2.594 -4.346 16.990 1.00 91.56 85 LYS A C 1
ATOM 694 O O . LYS A 1 85 ? -3.639 -4.170 16.370 1.00 91.56 85 LYS A O 1
ATOM 699 N N . ALA A 1 86 ? -2.220 -3.569 18.006 1.00 90.88 86 ALA A N 1
ATOM 700 C CA . ALA A 1 86 ? -2.975 -2.386 18.410 1.00 90.88 86 ALA A CA 1
ATOM 701 C C . ALA A 1 86 ? -2.943 -1.296 17.325 1.00 90.88 86 ALA A C 1
ATOM 703 O O . ALA A 1 86 ? -3.994 -0.754 16.996 1.00 90.88 86 ALA A O 1
ATOM 704 N N . VAL A 1 87 ? -1.779 -1.045 16.716 1.00 91.81 87 VAL A N 1
ATOM 705 C CA . VAL A 1 87 ? -1.628 -0.098 15.601 1.00 91.81 87 VAL A CA 1
ATOM 706 C C . VAL A 1 87 ? -2.456 -0.532 14.393 1.00 91.81 87 VAL A C 1
ATOM 708 O O . VAL A 1 87 ? -3.190 0.283 13.847 1.00 91.81 87 VAL A O 1
ATOM 711 N N . VAL A 1 88 ? -2.413 -1.812 14.007 1.00 91.94 88 VAL A N 1
ATOM 712 C CA . VAL A 1 88 ? -3.237 -2.329 12.898 1.00 91.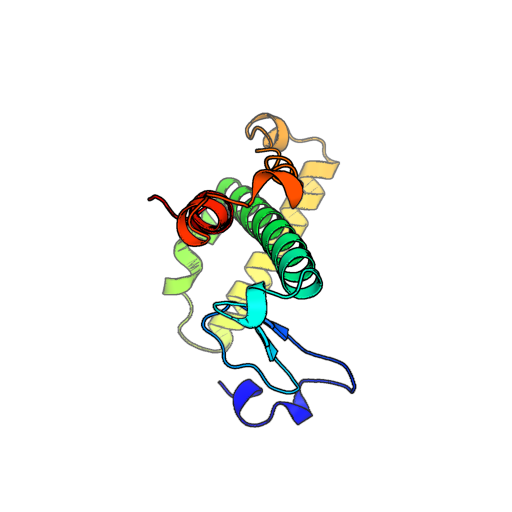94 88 VAL A CA 1
ATOM 713 C C . VAL A 1 88 ? -4.727 -2.114 13.173 1.00 91.94 88 VAL A C 1
ATOM 715 O O . VAL A 1 88 ? -5.437 -1.598 12.314 1.00 91.94 88 VAL A O 1
ATOM 718 N N . LYS A 1 89 ? -5.202 -2.439 14.383 1.00 94.25 89 LYS A N 1
ATOM 719 C CA . LYS A 1 89 ? -6.598 -2.177 14.774 1.00 94.25 89 LYS A CA 1
ATOM 720 C C . LYS A 1 89 ? -6.939 -0.691 14.709 1.00 94.25 89 LYS A C 1
ATOM 722 O O . LYS A 1 89 ? -8.006 -0.347 14.222 1.00 94.25 89 LYS A O 1
ATOM 727 N N . TRP A 1 90 ? -6.040 0.174 15.170 1.00 94.06 90 TRP A N 1
ATOM 728 C CA . TRP A 1 90 ? -6.237 1.620 15.140 1.0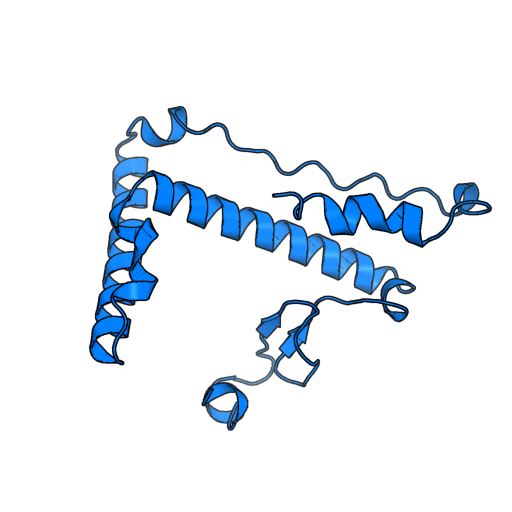0 94.06 90 TRP A CA 1
ATOM 729 C C . TRP A 1 90 ? -6.358 2.161 13.710 1.00 94.06 90 TRP A C 1
ATOM 731 O O . TRP A 1 90 ? -7.283 2.917 13.426 1.00 94.06 90 TRP A O 1
ATOM 741 N N . ILE A 1 91 ? -5.489 1.713 12.796 1.00 93.31 91 ILE A N 1
ATOM 742 C CA . ILE A 1 91 ? -5.559 2.058 11.367 1.00 93.31 91 ILE A CA 1
ATOM 743 C C . ILE A 1 91 ? -6.911 1.640 10.782 1.00 93.31 91 ILE A C 1
ATOM 745 O O . ILE A 1 91 ? -7.572 2.454 10.142 1.00 93.31 91 ILE A O 1
ATOM 749 N N . ILE A 1 92 ? -7.353 0.405 11.045 1.00 95.56 92 ILE A N 1
ATOM 750 C CA . ILE A 1 92 ? -8.652 -0.098 10.571 1.00 95.56 92 ILE A CA 1
ATOM 751 C C . ILE A 1 92 ? -9.802 0.751 11.129 1.00 95.56 92 ILE A C 1
ATOM 753 O O . ILE A 1 92 ? -10.696 1.131 10.377 1.00 95.56 92 ILE A O 1
ATOM 757 N N . THR A 1 93 ? -9.768 1.110 12.415 1.00 95.81 93 THR A N 1
ATOM 758 C CA . THR A 1 93 ? -10.769 2.000 13.018 1.00 95.81 93 THR A CA 1
ATOM 759 C C . THR A 1 93 ? -10.807 3.361 12.323 1.00 95.81 93 THR A C 1
ATOM 761 O O . THR A 1 93 ? -11.891 3.848 12.017 1.00 95.81 93 THR A O 1
ATOM 764 N N . CYS A 1 94 ? -9.653 3.967 12.026 1.00 94.19 94 CYS A N 1
ATOM 765 C CA . CYS A 1 94 ? -9.596 5.226 11.279 1.00 94.19 94 CYS A CA 1
ATOM 766 C C . CYS A 1 94 ? -10.208 5.098 9.876 1.00 94.19 94 CYS A C 1
ATOM 768 O O . CYS A 1 94 ? -10.923 6.002 9.458 1.00 94.19 94 CYS A O 1
ATOM 770 N N . ILE A 1 95 ? -9.980 3.984 9.173 1.00 94.50 95 ILE A N 1
ATOM 771 C CA . ILE A 1 95 ? -10.589 3.726 7.856 1.00 94.50 95 ILE A CA 1
ATOM 772 C C . ILE A 1 95 ? -12.114 3.607 7.975 1.00 94.50 95 ILE A C 1
ATOM 774 O O . ILE A 1 95 ? -12.843 4.247 7.223 1.00 94.50 95 ILE A O 1
ATOM 778 N N . ILE A 1 96 ? -12.612 2.841 8.952 1.00 95.81 96 ILE A N 1
ATOM 779 C CA . ILE A 1 96 ? -14.058 2.696 9.190 1.00 95.81 96 ILE A CA 1
ATOM 780 C C . ILE A 1 96 ? -14.694 4.057 9.489 1.00 95.81 96 ILE A C 1
ATOM 782 O O . ILE A 1 96 ? -15.730 4.390 8.920 1.00 95.81 96 ILE A O 1
ATOM 786 N N . LEU A 1 97 ? -14.064 4.857 10.354 1.00 95.50 97 LEU A N 1
ATOM 787 C CA . LEU A 1 97 ? -14.547 6.194 10.690 1.00 95.50 97 LEU A CA 1
ATOM 788 C C . LEU A 1 97 ? -14.501 7.142 9.489 1.00 95.50 97 LEU A C 1
ATOM 790 O O . LEU A 1 97 ? -15.443 7.903 9.303 1.00 95.50 97 LEU A O 1
ATOM 794 N N . HIS A 1 98 ? -13.444 7.088 8.671 1.00 91.94 98 HIS A N 1
ATOM 795 C CA . HIS A 1 98 ? -13.358 7.864 7.433 1.00 91.94 98 HIS A CA 1
ATOM 796 C C . HIS A 1 98 ? -14.563 7.578 6.531 1.00 91.94 98 HIS A C 1
ATOM 798 O O . HIS A 1 98 ? -15.248 8.511 6.116 1.00 91.94 98 HIS A O 1
ATOM 804 N N . ASN A 1 99 ? -14.837 6.294 6.282 1.00 91.19 99 ASN A N 1
ATOM 805 C CA . ASN A 1 99 ? -15.926 5.864 5.410 1.00 91.19 99 ASN A CA 1
ATOM 806 C C . ASN A 1 99 ? -17.291 6.256 5.982 1.00 91.19 99 ASN A C 1
ATOM 808 O O . ASN A 1 99 ? -18.122 6.794 5.259 1.00 91.19 99 ASN A O 1
ATOM 812 N N . LEU A 1 100 ? -17.504 6.045 7.286 1.00 94.56 100 LEU A N 1
ATOM 813 C CA . LEU A 1 100 ? -18.744 6.426 7.963 1.00 94.56 100 LEU A CA 1
ATOM 814 C C . LEU A 1 100 ? -19.022 7.928 7.832 1.00 94.56 100 LEU A C 1
ATOM 816 O O . LEU A 1 100 ? -20.137 8.328 7.521 1.00 94.56 100 LEU A O 1
ATOM 820 N N . LEU A 1 101 ? -18.015 8.763 8.083 1.00 91.75 101 LEU A N 1
ATOM 821 C CA . LEU A 1 101 ? -18.172 10.213 8.016 1.00 91.75 101 LEU A CA 1
ATOM 822 C C . LEU A 1 101 ? -18.368 10.708 6.572 1.00 91.75 101 LEU A C 1
ATOM 824 O O . LEU A 1 101 ? -19.189 11.595 6.348 1.00 91.75 101 LEU A O 1
ATOM 828 N N . ALA A 1 102 ? -17.693 10.088 5.598 1.00 87.94 102 ALA A N 1
ATOM 829 C CA . ALA A 1 102 ? -17.915 10.369 4.180 1.00 87.94 102 ALA A CA 1
ATOM 830 C C . ALA A 1 102 ? -19.357 10.032 3.746 1.00 87.94 102 ALA A C 1
ATOM 832 O O . ALA A 1 102 ? -19.978 10.789 2.995 1.00 87.94 102 ALA A O 1
ATOM 833 N N . ASP A 1 103 ? -19.925 8.937 4.261 1.00 90.88 103 ASP A N 1
ATOM 834 C CA . ASP A 1 103 ? -21.334 8.578 4.048 1.00 90.88 103 ASP A CA 1
ATOM 835 C C . ASP A 1 103 ? -22.291 9.600 4.672 1.00 90.88 103 ASP A C 1
ATOM 837 O O . ASP A 1 103 ? -23.297 9.966 4.061 1.00 90.88 103 ASP A O 1
ATOM 841 N N . LEU A 1 104 ? -21.935 10.132 5.846 1.00 94.25 104 LEU A N 1
ATOM 842 C CA . LEU A 1 104 ? -22.649 11.224 6.516 1.00 94.25 104 LEU A CA 1
ATOM 843 C C . LEU A 1 104 ? -22.444 12.600 5.853 1.00 94.25 104 LEU A C 1
ATOM 845 O O . LEU A 1 104 ? -22.970 13.590 6.361 1.00 94.25 104 LEU A O 1
ATOM 849 N N . LYS A 1 105 ? -21.734 12.658 4.716 1.00 89.06 105 LYS A N 1
ATOM 850 C CA . LYS A 1 105 ? -21.482 13.872 3.922 1.00 89.06 105 LYS A CA 1
ATOM 851 C C . LYS A 1 105 ? -20.797 14.975 4.720 1.00 89.06 105 LYS A C 1
ATOM 853 O O . LYS A 1 105 ? -21.156 16.146 4.612 1.00 89.06 105 LYS A O 1
ATOM 858 N N . ASP A 1 106 ? -19.815 14.605 5.537 1.00 88.19 106 ASP A N 1
ATOM 859 C CA . ASP A 1 106 ? -18.994 15.610 6.191 1.00 88.19 106 ASP A CA 1
ATOM 860 C C . ASP A 1 106 ? -18.090 16.342 5.182 1.00 88.19 106 ASP A C 1
ATOM 862 O O . ASP A 1 106 ? -17.687 15.801 4.154 1.00 88.19 106 ASP A O 1
ATOM 866 N N . GLN A 1 107 ? -17.764 17.598 5.479 1.00 79.25 107 GLN A N 1
ATOM 867 C CA . GLN A 1 107 ? -17.066 18.498 4.550 1.00 79.25 107 GLN A CA 1
ATOM 868 C C . GLN A 1 107 ? -15.560 18.214 4.437 1.00 79.25 107 GLN A C 1
ATOM 870 O O . GLN A 1 107 ? -14.811 19.016 3.889 1.00 79.25 107 GLN A O 1
ATOM 875 N N . TRP A 1 108 ? -15.077 17.085 4.965 1.00 78.25 108 TRP A N 1
ATOM 876 C CA . TRP A 1 108 ? -13.648 16.778 4.961 1.00 78.25 108 TRP A CA 1
ATOM 877 C C . TRP A 1 108 ? -13.075 16.698 3.540 1.00 78.25 108 TRP A C 1
ATOM 879 O O . TRP A 1 108 ? -11.967 17.167 3.298 1.00 78.25 108 TRP A O 1
ATOM 889 N N . ASN A 1 109 ? -13.848 16.153 2.599 1.00 67.38 109 ASN A N 1
ATOM 890 C CA . ASN A 1 109 ? -13.437 16.018 1.200 1.00 67.38 109 ASN A CA 1
ATOM 891 C C . ASN A 1 109 ? -13.443 17.355 0.435 1.00 67.38 109 ASN A C 1
ATOM 893 O O . ASN A 1 109 ? -12.898 17.417 -0.654 1.00 67.38 109 ASN A O 1
ATOM 897 N N . GLU A 1 110 ? -14.043 18.419 0.982 1.00 65.69 110 GLU A N 1
ATOM 898 C CA . GLU A 1 110 ? -14.043 19.759 0.369 1.00 65.69 110 GLU A CA 1
ATOM 899 C C . GLU A 1 110 ? -12.779 20.560 0.734 1.00 65.69 110 GLU A C 1
ATOM 901 O O . GLU A 1 110 ? -12.476 21.570 0.108 1.00 65.69 110 GLU A O 1
ATOM 906 N N . LEU A 1 111 ? -12.039 20.121 1.761 1.00 62.16 111 LEU A N 1
ATOM 907 C CA . LEU A 1 111 ? -10.846 20.795 2.288 1.00 62.16 111 LEU A CA 1
ATOM 908 C C . LEU A 1 111 ? -9.533 20.296 1.664 1.00 62.16 111 LEU A C 1
ATOM 910 O O . LEU A 1 111 ? -8.472 20.843 1.961 1.00 62.16 111 LEU A O 1
ATOM 914 N N . TYR A 1 112 ? -9.599 19.244 0.849 1.00 60.69 112 TYR A N 1
ATOM 915 C CA . TYR A 1 112 ? -8.473 18.670 0.123 1.00 60.69 112 TYR A CA 1
ATOM 916 C C . TYR A 1 112 ? -8.849 18.654 -1.356 1.00 60.69 112 TYR A C 1
ATOM 918 O O . TYR A 1 112 ? -9.796 17.974 -1.738 1.00 60.69 112 TYR A O 1
ATOM 926 N N . GLU A 1 113 ? -8.138 19.425 -2.173 1.00 55.94 113 GLU A N 1
ATOM 927 C CA . GLU A 1 113 ? -8.237 19.288 -3.622 1.00 55.94 113 GLU A CA 1
ATOM 928 C C . GLU A 1 113 ? -7.566 17.967 -4.011 1.00 55.94 113 GLU A C 1
ATOM 930 O O . GLU A 1 113 ? -6.452 17.681 -3.568 1.00 55.94 113 GLU A O 1
ATOM 935 N N . ASP A 1 114 ? -8.262 17.139 -4.790 1.00 56.22 114 ASP A N 1
ATOM 936 C CA . ASP A 1 114 ? -7.656 15.954 -5.385 1.00 56.22 114 ASP A CA 1
ATOM 937 C C . ASP A 1 114 ? -6.515 16.421 -6.302 1.00 56.22 114 ASP A C 1
ATOM 939 O O . ASP A 1 114 ? -6.763 17.034 -7.342 1.00 56.22 114 ASP A O 1
ATOM 943 N N . GLU A 1 115 ? -5.262 16.121 -5.949 1.00 52.50 115 GLU A N 1
ATOM 944 C CA . GLU A 1 115 ? -4.176 16.149 -6.928 1.00 52.50 115 GLU A CA 1
ATOM 945 C C . GLU A 1 115 ? -4.477 15.044 -7.943 1.00 52.50 115 GLU A C 1
ATOM 947 O O . GLU A 1 115 ? -4.249 13.854 -7.706 1.00 52.50 115 GLU A O 1
ATOM 952 N N . ILE A 1 116 ? -5.094 15.430 -9.060 1.00 51.53 116 ILE A N 1
ATOM 953 C CA . ILE A 1 116 ? -5.294 14.546 -10.202 1.00 51.53 116 ILE A CA 1
ATOM 954 C C . ILE A 1 116 ? -3.886 14.161 -10.668 1.00 51.53 116 ILE A C 1
ATOM 956 O O . ILE A 1 116 ? -3.133 15.064 -11.038 1.00 51.53 116 ILE A O 1
ATOM 960 N N . PRO A 1 117 ? -3.506 12.866 -10.650 1.00 48.34 117 PRO A N 1
ATOM 961 C CA . PRO A 1 117 ? -2.215 12.453 -11.176 1.00 48.34 117 PRO A CA 1
ATOM 962 C C . PRO A 1 117 ? -2.101 12.975 -12.601 1.00 48.34 117 PRO A C 1
ATOM 964 O O . PRO A 1 117 ? -3.034 12.772 -13.388 1.00 48.34 117 PRO A O 1
ATOM 967 N N . GLU A 1 118 ? -1.000 13.660 -12.924 1.00 50.00 118 GLU A N 1
ATOM 968 C CA . GLU A 1 118 ? -0.796 14.117 -14.293 1.00 50.00 118 GLU A CA 1
ATOM 969 C C . GLU A 1 118 ? -0.963 12.923 -15.244 1.00 50.00 118 GLU A C 1
ATOM 971 O O . GLU A 1 118 ? -0.548 11.798 -14.915 1.00 50.00 118 GLU A O 1
ATOM 976 N N . PRO A 1 119 ? -1.640 13.126 -16.390 1.00 46.12 119 PRO A N 1
ATOM 977 C CA . PRO A 1 119 ? -1.736 12.082 -17.389 1.00 46.12 119 PRO A CA 1
ATOM 978 C C . PRO A 1 119 ? -0.325 11.595 -17.749 1.00 46.12 119 PRO A C 1
ATOM 980 O O . PRO A 1 119 ? 0.642 12.351 -17.613 1.00 46.12 119 PRO A O 1
ATOM 983 N N . PRO A 1 120 ? -0.190 10.332 -18.191 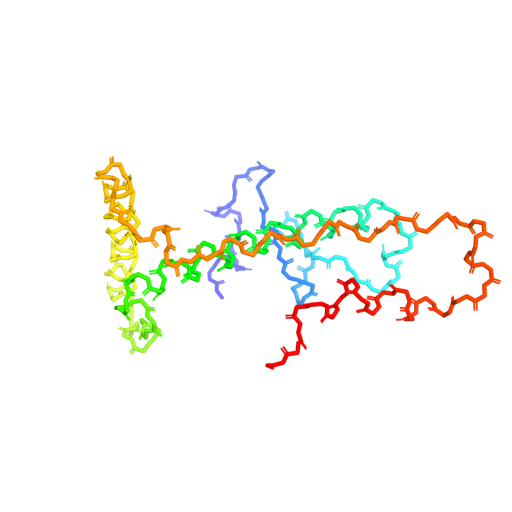1.00 49.22 120 PRO A N 1
ATOM 984 C CA . PRO A 1 120 ? 1.089 9.837 -18.674 1.00 49.22 120 PRO A CA 1
ATOM 985 C C . PRO A 1 120 ? 1.657 10.839 -19.680 1.00 49.22 120 PRO A C 1
ATOM 987 O O . PRO A 1 120 ? 0.886 11.333 -20.509 1.00 49.22 120 PRO A O 1
ATOM 990 N N . PRO A 1 121 ? 2.966 11.139 -19.638 1.00 53.91 121 PRO A N 1
ATOM 991 C CA . PRO A 1 121 ? 3.579 11.862 -20.736 1.00 53.91 121 PRO A CA 1
ATOM 992 C C . PRO A 1 121 ? 3.288 11.100 -22.031 1.00 53.91 121 PRO A C 1
ATOM 994 O O . PRO A 1 121 ? 3.358 9.867 -22.049 1.00 53.91 121 PRO A O 1
ATOM 997 N N . ASP A 1 122 ? 2.924 11.833 -23.084 1.00 51.75 122 ASP A N 1
ATOM 998 C CA . ASP A 1 122 ? 2.682 11.247 -24.399 1.00 51.75 122 ASP A CA 1
ATOM 999 C C . ASP A 1 122 ? 3.875 10.358 -24.778 1.00 51.75 122 ASP A C 1
ATOM 1001 O O . ASP A 1 122 ? 5.034 10.765 -24.643 1.00 51.75 122 ASP A O 1
ATOM 1005 N N . ILE A 1 123 ? 3.595 9.128 -25.222 1.00 52.88 123 ILE A N 1
ATOM 1006 C CA . ILE A 1 123 ? 4.627 8.244 -25.767 1.00 52.88 123 ILE A CA 1
ATOM 1007 C C . ILE A 1 123 ? 5.164 8.951 -27.011 1.00 52.88 123 ILE A C 1
ATOM 1009 O O . ILE A 1 123 ? 4.469 9.053 -28.021 1.00 52.88 123 ILE A O 1
ATOM 1013 N N . ILE A 1 124 ? 6.373 9.498 -26.908 1.00 53.50 124 ILE A N 1
ATOM 1014 C CA . ILE A 1 124 ? 7.053 10.152 -28.024 1.00 53.50 124 ILE A CA 1
ATOM 1015 C C . ILE A 1 124 ? 7.249 9.088 -29.106 1.00 53.50 124 ILE A C 1
ATOM 1017 O O . ILE A 1 124 ? 7.848 8.046 -28.843 1.00 53.50 124 ILE A O 1
ATOM 1021 N N . ASP A 1 125 ? 6.702 9.343 -30.296 1.00 45.38 125 ASP A N 1
ATOM 1022 C CA . ASP A 1 125 ? 6.834 8.474 -31.465 1.00 45.38 125 ASP A CA 1
ATOM 1023 C C . ASP A 1 125 ? 8.323 8.186 -31.724 1.00 45.38 125 ASP A C 1
ATOM 1025 O O . ASP A 1 125 ? 9.147 9.106 -31.752 1.00 45.38 125 ASP A O 1
ATOM 1029 N N . GLU A 1 126 ? 8.675 6.910 -31.918 1.00 53.31 126 GLU A N 1
ATOM 1030 C CA . GLU A 1 126 ? 10.047 6.437 -32.157 1.00 53.31 126 GLU A CA 1
ATOM 1031 C C . GLU A 1 126 ? 10.758 7.199 -33.284 1.00 53.31 126 GLU A C 1
ATOM 1033 O O . GLU A 1 126 ? 11.990 7.284 -33.315 1.00 53.31 126 GLU A O 1
ATOM 1038 N N . SER A 1 127 ? 9.986 7.807 -34.189 1.00 50.34 127 SER A N 1
ATOM 1039 C CA . SER A 1 127 ? 10.488 8.625 -35.289 1.00 50.34 127 SER A CA 1
ATOM 1040 C C . SER A 1 127 ? 11.138 9.960 -34.867 1.00 50.34 127 SER A C 1
ATOM 1042 O O . SER A 1 127 ? 11.970 10.475 -35.618 1.00 50.34 127 SER A O 1
ATOM 1044 N N . GLU A 1 128 ? 10.870 10.479 -33.659 1.00 48.12 128 GLU A N 1
ATOM 1045 C CA . GLU A 1 128 ? 11.538 11.668 -33.085 1.00 48.12 128 GLU A CA 1
ATOM 1046 C C . GLU A 1 128 ? 12.718 11.320 -32.144 1.00 48.12 128 GLU A C 1
ATOM 1048 O O . GLU A 1 128 ? 13.469 12.203 -31.720 1.00 48.12 128 GLU A O 1
ATOM 1053 N N . ILE A 1 129 ? 12.945 10.029 -31.849 1.00 48.47 129 ILE A N 1
ATOM 1054 C CA . ILE A 1 129 ? 13.923 9.536 -30.851 1.00 48.47 129 ILE A CA 1
ATOM 1055 C C . ILE A 1 129 ? 15.378 9.554 -31.365 1.00 48.47 129 ILE A C 1
ATOM 1057 O O . ILE A 1 129 ? 16.328 9.396 -30.592 1.00 48.47 129 ILE A O 1
ATOM 1061 N N . ALA A 1 130 ? 15.602 9.831 -32.653 1.00 45.38 130 ALA A N 1
ATOM 1062 C CA . ALA A 1 130 ? 16.931 9.897 -33.266 1.00 45.38 130 ALA A CA 1
ATOM 1063 C C . ALA A 1 130 ? 17.721 11.168 -32.869 1.00 45.38 130 ALA A C 1
ATOM 1065 O O . ALA A 1 130 ? 18.155 11.943 -33.718 1.00 45.38 130 ALA A O 1
ATOM 1066 N N . GLY A 1 131 ? 17.928 11.403 -31.573 1.00 53.38 131 GLY A N 1
ATOM 1067 C CA . GLY A 1 131 ? 18.756 12.515 -31.104 1.00 53.38 131 GLY A CA 1
ATOM 1068 C C . GLY A 1 131 ? 18.779 12.762 -29.600 1.00 53.38 131 GLY A C 1
ATOM 1069 O O . GLY A 1 131 ? 19.665 13.481 -29.137 1.00 53.38 131 GLY A O 1
ATOM 1070 N N . TYR A 1 132 ? 17.863 12.177 -28.825 1.00 52.38 132 TYR A N 1
ATOM 1071 C CA . TYR A 1 132 ? 17.768 12.459 -27.394 1.00 52.38 132 TYR A CA 1
ATOM 1072 C C . TYR A 1 132 ? 18.445 11.386 -26.540 1.00 52.38 132 TYR A C 1
ATOM 1074 O O . TYR A 1 132 ? 18.246 10.187 -26.714 1.00 52.38 132 TYR A O 1
ATOM 1082 N N . ASP A 1 133 ? 19.265 11.848 -25.594 1.00 55.81 133 ASP A N 1
ATOM 1083 C CA . ASP A 1 133 ? 19.863 11.017 -24.554 1.00 55.81 133 ASP A CA 1
ATOM 1084 C C . ASP A 1 133 ? 18.738 10.322 -23.774 1.00 55.81 133 ASP A C 1
ATOM 1086 O O . ASP A 1 133 ? 17.901 10.980 -23.157 1.00 55.81 133 ASP A O 1
ATOM 1090 N N . LEU A 1 134 ? 18.725 8.988 -23.788 1.00 50.62 134 LEU A N 1
ATOM 1091 C CA . LEU A 1 134 ? 17.737 8.147 -23.103 1.00 50.62 134 LEU A CA 1
ATOM 1092 C C . LEU A 1 134 ? 17.605 8.515 -21.609 1.00 50.62 134 LEU A C 1
ATOM 1094 O O . LEU A 1 134 ? 16.551 8.341 -20.997 1.00 50.62 134 LEU A O 1
ATOM 1098 N N . ARG A 1 135 ? 18.662 9.090 -21.014 1.00 44.06 135 ARG A N 1
ATOM 1099 C CA . ARG A 1 135 ? 18.631 9.641 -19.650 1.00 44.06 135 ARG A CA 1
ATOM 1100 C C . ARG A 1 135 ? 17.811 10.920 -19.508 1.00 44.06 135 ARG A C 1
ATOM 1102 O O . ARG A 1 135 ? 17.232 11.125 -18.446 1.00 44.06 135 ARG A O 1
ATOM 1109 N N . ALA A 1 136 ? 17.773 11.779 -20.522 1.00 46.88 136 ALA A N 1
ATOM 1110 C CA . ALA A 1 136 ? 16.949 12.985 -20.523 1.00 46.88 136 ALA A CA 1
ATOM 1111 C C . ALA A 1 136 ? 15.457 12.643 -20.663 1.00 46.88 136 ALA A C 1
ATOM 1113 O O . ALA A 1 136 ? 14.630 13.311 -20.049 1.00 46.88 136 ALA A O 1
ATOM 1114 N N . LEU A 1 137 ? 15.139 11.564 -21.388 1.00 50.25 137 LEU A N 1
ATOM 1115 C CA . LEU A 1 137 ? 13.773 11.077 -21.608 1.00 50.25 137 LEU A CA 1
ATOM 1116 C C . LEU A 1 137 ? 13.158 10.426 -20.359 1.00 50.25 137 LEU A C 1
ATOM 1118 O O . LEU A 1 137 ? 11.986 10.620 -20.059 1.00 50.25 137 LEU A O 1
ATOM 1122 N N . LEU A 1 138 ? 13.960 9.672 -19.602 1.00 47.75 138 LEU A N 1
ATOM 1123 C CA . LEU A 1 138 ? 13.502 8.973 -18.395 1.00 47.75 138 LEU A CA 1
ATOM 1124 C C . LEU A 1 138 ? 13.465 9.873 -17.156 1.00 47.75 138 LEU A C 1
ATOM 1126 O O . LEU A 1 138 ? 12.876 9.501 -16.140 1.00 47.75 138 LEU A O 1
ATOM 1130 N N . ARG A 1 139 ? 14.090 11.053 -17.216 1.00 44.22 139 ARG A N 1
ATOM 1131 C CA . ARG A 1 139 ? 14.185 11.987 -16.089 1.00 44.22 139 ARG A CA 1
ATOM 1132 C C . ARG A 1 139 ? 12.811 12.452 -15.579 1.00 44.22 139 ARG A C 1
ATOM 1134 O O . ARG A 1 139 ? 12.600 12.331 -14.380 1.00 44.22 139 ARG A O 1
ATOM 1141 N N . PRO A 1 140 ? 11.857 12.893 -16.419 1.00 47.22 140 PRO A N 1
ATOM 1142 C CA . PRO A 1 140 ? 10.529 13.307 -15.959 1.00 47.22 140 PRO A CA 1
ATOM 1143 C C . PRO A 1 140 ? 9.723 12.132 -15.389 1.00 47.22 140 PRO A C 1
ATOM 1145 O O . PRO A 1 140 ? 9.074 12.265 -14.361 1.00 47.22 140 PRO A O 1
ATOM 1148 N N . ILE A 1 141 ? 9.840 10.953 -16.008 1.00 49.06 141 ILE A N 1
ATOM 1149 C CA . ILE A 1 141 ? 9.106 9.737 -15.623 1.00 49.06 141 ILE A CA 1
ATOM 1150 C C . ILE A 1 141 ? 9.596 9.183 -14.275 1.00 49.06 141 ILE A C 1
ATOM 1152 O O . ILE A 1 141 ? 8.815 8.630 -13.507 1.00 49.06 141 ILE A O 1
ATOM 1156 N N . THR A 1 142 ? 10.888 9.337 -13.971 1.00 44.75 142 THR A N 1
ATOM 1157 C CA . THR A 1 142 ? 11.501 8.795 -12.745 1.00 44.75 142 THR A CA 1
ATOM 1158 C C . THR A 1 142 ? 11.635 9.810 -11.607 1.00 44.75 142 THR A C 1
ATOM 1160 O O . THR A 1 142 ? 11.718 9.389 -10.456 1.00 44.75 142 THR A O 1
ATOM 1163 N N . LEU A 1 143 ? 11.646 11.122 -11.889 1.00 40.41 143 LEU A N 1
ATOM 1164 C CA . LEU A 1 143 ? 11.873 12.175 -10.882 1.00 40.41 143 LEU A CA 1
ATOM 1165 C C . LEU A 1 143 ? 10.662 13.058 -10.567 1.00 40.41 143 LEU A C 1
ATOM 1167 O O . LEU A 1 143 ? 10.762 13.833 -9.622 1.00 40.41 143 LEU A O 1
ATOM 1171 N N . ALA A 1 144 ? 9.515 12.922 -11.246 1.00 42.28 144 ALA A N 1
ATOM 1172 C CA . ALA A 1 144 ? 8.322 13.723 -10.925 1.00 42.28 144 ALA A CA 1
ATOM 1173 C C . ALA A 1 144 ? 7.807 13.559 -9.474 1.00 42.28 144 ALA A C 1
ATOM 1175 O O . ALA A 1 144 ? 6.960 14.332 -9.050 1.00 42.28 144 ALA A O 1
ATOM 1176 N N . HIS A 1 145 ? 8.316 12.589 -8.701 1.00 44.75 145 HIS A N 1
ATOM 1177 C CA . HIS A 1 145 ? 7.893 12.330 -7.318 1.00 44.75 145 HIS A CA 1
ATOM 1178 C C . HIS A 1 145 ? 9.046 12.306 -6.289 1.00 44.75 145 HIS A C 1
ATOM 1180 O O . HIS A 1 145 ? 8.857 11.819 -5.177 1.00 44.75 145 HIS A O 1
ATOM 1186 N N . PHE A 1 146 ? 10.241 12.815 -6.626 1.00 36.28 146 PHE A N 1
ATOM 1187 C CA . PHE A 1 146 ? 11.398 12.811 -5.709 1.00 36.28 146 PHE A CA 1
ATOM 1188 C C . PHE A 1 146 ? 12.191 14.131 -5.691 1.00 36.28 146 PHE A C 1
ATOM 1190 O O . PHE A 1 146 ? 13.420 14.114 -5.766 1.00 36.28 146 PHE A O 1
ATOM 1197 N N . GLU A 1 147 ? 11.517 15.271 -5.547 1.00 31.64 147 GLU A N 1
ATOM 1198 C CA . GLU A 1 147 ? 12.158 16.489 -5.031 1.00 31.64 147 GLU A CA 1
ATOM 1199 C C . GLU A 1 147 ? 11.439 16.917 -3.737 1.00 31.64 147 GLU A C 1
ATOM 1201 O O . GLU A 1 147 ? 10.210 16.904 -3.686 1.00 31.64 147 GLU A O 1
ATOM 1206 N N . ASP A 1 148 ? 12.240 17.152 -2.686 1.00 33.75 148 ASP A N 1
ATOM 1207 C CA . ASP A 1 148 ? 11.865 17.335 -1.2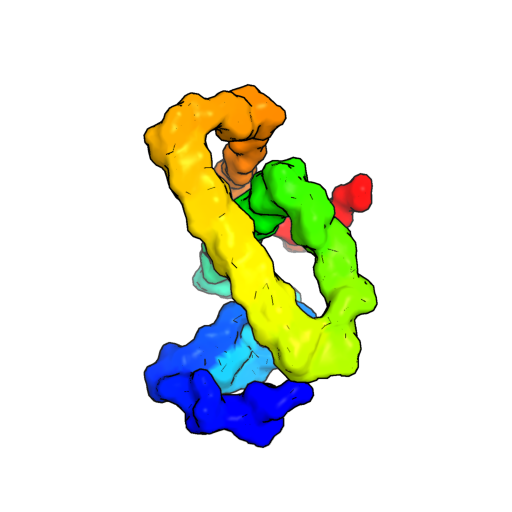66 1.00 33.75 148 ASP A CA 1
ATOM 1208 C C . ASP A 1 148 ? 10.845 18.455 -0.974 1.00 33.75 148 ASP A C 1
ATOM 1210 O O . ASP A 1 148 ? 10.952 19.547 -1.580 1.00 33.75 148 ASP A O 1
#

pLDDT: mean 77.8, std 18.19, range [31.64, 95.81]